Protein AF-A0A2E1W0D6-F1 (afdb_monomer_lite)

Foldseek 3Di:
DDDDDDDDDDDDDDQAQDDDDKAKDFPDWDQDPVRDIDTDIDIDDSHDNDDDDDDDDPVPDDDVPDPVD

Radius of gyration: 21.88 Å; chains: 1; bounding box: 60×51×40 Å

Sequence (69 aa):
MVFLLVPVGSSAQLTYSRGQSVSPAFEGWWQNDDGTYTLFFGYMNDNWDEEIDVPIGPENNIVPGGPDR

pLDDT: mean 83.63, std 12.32, range [48.72, 98.25]

Secondary structure (DSSP, 8-state):
--------PPPPPP-BSSSPPEEEEEEEEEE-TTS-EEEEEEEEE-BSS-------STTS---TTSTT-

Structure (mmCIF, N/CA/C/O backbone):
data_AF-A0A2E1W0D6-F1
#
_entry.id   AF-A0A2E1W0D6-F1
#
loop_
_atom_site.group_PDB
_atom_site.id
_atom_site.type_symbol
_atom_site.label_atom_id
_atom_site.label_alt_id
_atom_site.label_comp_id
_atom_site.label_asym_id
_atom_site.label_entity_id
_atom_site.label_seq_id
_atom_site.pdbx_PDB_ins_code
_atom_site.Cartn_x
_atom_site.Cartn_y
_atom_site.Cartn_z
_atom_site.occupancy
_atom_site.B_iso_or_equiv
_atom_site.auth_seq_id
_atom_site.auth_comp_id
_atom_site.auth_asym_id
_atom_site.auth_atom_id
_atom_site.pdbx_PDB_model_num
ATOM 1 N N . MET A 1 1 ? 39.665 36.726 -22.078 1.00 48.81 1 MET A N 1
ATOM 2 C CA . MET A 1 1 ? 39.376 35.541 -21.245 1.00 48.81 1 MET A CA 1
ATOM 3 C C . MET A 1 1 ? 37.906 35.216 -21.438 1.00 48.81 1 MET A C 1
ATOM 5 O O . MET A 1 1 ? 37.082 36.053 -21.105 1.00 48.81 1 MET A O 1
ATOM 9 N N . VAL A 1 2 ? 37.585 34.098 -22.087 1.00 48.72 2 VAL A N 1
ATOM 10 C CA . VAL A 1 2 ? 36.197 33.673 -22.337 1.00 48.72 2 VAL A CA 1
ATOM 11 C C . VAL A 1 2 ? 35.929 32.483 -21.427 1.00 48.72 2 VAL A C 1
ATOM 13 O O . VAL A 1 2 ? 36.663 31.501 -21.483 1.00 48.72 2 VAL A O 1
ATOM 16 N N . PHE A 1 3 ? 34.927 32.599 -20.559 1.00 55.78 3 PHE A N 1
ATOM 17 C CA . PHE A 1 3 ? 34.456 31.499 -19.724 1.00 55.78 3 PHE A CA 1
ATOM 18 C C . PHE A 1 3 ? 33.380 30.736 -20.502 1.00 55.78 3 PHE A C 1
ATOM 20 O O . PHE A 1 3 ? 32.351 31.306 -20.860 1.00 55.78 3 PHE A O 1
ATOM 27 N N . LEU A 1 4 ? 33.635 29.460 -20.789 1.00 60.19 4 LEU A N 1
ATOM 28 C CA . LEU A 1 4 ? 32.634 28.538 -21.320 1.00 60.19 4 LEU A CA 1
ATOM 29 C C . LEU A 1 4 ? 31.776 28.039 -20.154 1.00 60.19 4 LEU A C 1
ATOM 31 O O . LEU A 1 4 ? 32.278 27.386 -19.241 1.00 60.19 4 LEU A O 1
ATOM 35 N N . LEU A 1 5 ? 30.484 28.360 -20.185 1.00 66.12 5 LEU A N 1
ATOM 36 C CA . LEU A 1 5 ? 29.484 27.739 -19.322 1.00 66.12 5 LEU A CA 1
ATOM 37 C C . LEU A 1 5 ? 29.250 26.310 -19.818 1.00 66.12 5 LEU A C 1
ATOM 39 O O . LEU A 1 5 ? 28.704 26.110 -20.902 1.00 66.12 5 LEU A O 1
ATOM 43 N N . VAL A 1 6 ? 29.678 25.320 -19.036 1.00 67.94 6 VAL A N 1
ATOM 44 C CA . VAL A 1 6 ? 29.334 23.916 -19.277 1.00 67.94 6 VAL A CA 1
ATOM 45 C C . VAL A 1 6 ? 27.942 23.684 -18.684 1.00 67.94 6 VAL A C 1
ATOM 47 O O . VAL A 1 6 ? 27.771 23.902 -17.481 1.00 67.94 6 VAL A O 1
ATOM 50 N N . PRO A 1 7 ? 26.934 23.275 -19.472 1.00 68.25 7 PRO A N 1
ATOM 51 C CA . PRO A 1 7 ? 25.645 22.911 -18.910 1.00 68.25 7 PRO A CA 1
ATOM 52 C C . PRO A 1 7 ? 25.833 21.650 -18.065 1.00 68.25 7 PRO A C 1
ATOM 54 O O . PRO A 1 7 ? 26.241 20.603 -18.568 1.00 68.25 7 PRO A O 1
ATOM 57 N N . VAL A 1 8 ? 25.556 21.753 -16.768 1.00 68.31 8 VAL A N 1
ATOM 58 C CA . VAL A 1 8 ? 25.429 20.576 -15.910 1.00 68.31 8 VAL A CA 1
ATOM 59 C C . VAL A 1 8 ? 24.147 19.876 -16.351 1.00 68.31 8 VAL A C 1
ATOM 61 O O . VAL A 1 8 ? 23.061 20.443 -16.235 1.00 68.31 8 VAL A O 1
ATOM 64 N N . GLY A 1 9 ? 24.278 18.685 -16.935 1.00 65.50 9 GLY A N 1
ATOM 65 C CA . GLY A 1 9 ? 23.126 17.872 -17.309 1.00 65.50 9 GLY A CA 1
ATOM 66 C C . GLY A 1 9 ? 22.251 17.617 -16.084 1.00 65.50 9 GLY A C 1
ATOM 67 O O . GLY A 1 9 ? 22.757 17.271 -15.018 1.00 65.50 9 GLY A O 1
ATOM 68 N N . SER A 1 10 ? 20.942 17.816 -16.223 1.00 70.25 10 SER A N 1
ATOM 69 C CA . SER A 1 10 ? 19.985 17.422 -15.194 1.00 70.25 10 SER A CA 1
ATOM 70 C C . SER A 1 10 ? 19.983 15.894 -15.103 1.00 70.25 10 SER A C 1
ATOM 72 O O . SER A 1 10 ? 19.688 15.223 -16.091 1.00 70.25 10 SER A O 1
ATOM 74 N N . SER A 1 11 ? 20.342 15.335 -13.945 1.00 67.50 11 SER A N 1
ATOM 75 C CA . SER A 1 11 ? 20.081 13.920 -13.673 1.00 67.50 11 SER A CA 1
ATOM 76 C C . SER A 1 11 ? 18.576 13.733 -13.534 1.00 67.50 11 SER A C 1
ATOM 78 O O . SER A 1 11 ? 17.967 14.284 -12.617 1.00 67.50 11 SER A O 1
ATOM 80 N N . ALA A 1 12 ? 17.977 12.962 -14.439 1.00 65.50 12 ALA A N 1
ATOM 81 C CA . ALA A 1 12 ? 16.617 12.479 -14.257 1.00 65.50 12 ALA A CA 1
ATOM 82 C C . ALA A 1 12 ? 16.572 11.482 -13.087 1.00 65.50 12 ALA A C 1
ATOM 84 O O . ALA A 1 12 ? 17.543 10.764 -12.835 1.00 65.50 12 ALA A O 1
ATOM 85 N N . GLN A 1 13 ? 15.440 11.438 -12.382 1.00 66.62 13 GLN A N 1
ATOM 86 C CA . GLN A 1 13 ? 15.164 10.405 -11.387 1.00 66.62 13 GLN A CA 1
ATOM 87 C C . GLN A 1 13 ? 15.316 9.025 -12.047 1.00 66.62 13 GLN A C 1
ATOM 89 O O . GLN A 1 13 ? 14.760 8.794 -13.124 1.00 66.62 13 GLN A O 1
ATOM 94 N N . LEU A 1 14 ? 16.067 8.114 -11.417 1.00 68.25 14 LEU A N 1
ATOM 95 C CA . LEU A 1 14 ? 16.153 6.726 -11.874 1.00 68.25 14 LEU A CA 1
ATOM 96 C C . LEU A 1 14 ? 14.735 6.146 -11.922 1.00 68.25 14 LEU A C 1
ATOM 98 O O . LEU A 1 14 ? 14.064 6.076 -10.897 1.00 68.25 14 LEU A O 1
ATOM 102 N N . THR A 1 15 ? 14.283 5.777 -13.118 1.00 69.00 15 THR A N 1
ATOM 103 C CA . THR A 1 15 ? 13.036 5.038 -13.330 1.00 69.00 15 THR A CA 1
ATOM 104 C C . THR A 1 15 ? 13.426 3.634 -13.758 1.00 69.00 15 THR A C 1
ATOM 106 O O . THR A 1 15 ? 14.247 3.474 -14.665 1.00 69.00 15 THR A O 1
ATOM 109 N N . TYR A 1 16 ? 12.880 2.621 -13.095 1.00 82.38 16 TYR A N 1
ATOM 110 C CA . TYR A 1 16 ? 13.147 1.227 -13.418 1.00 82.38 16 TYR A CA 1
ATOM 111 C C . TYR A 1 16 ? 11.974 0.661 -14.213 1.00 82.38 16 TYR A C 1
ATOM 113 O O . TYR A 1 16 ? 10.817 0.811 -13.832 1.00 82.38 16 TYR A O 1
ATOM 121 N N . SER A 1 17 ? 12.264 -0.014 -15.324 1.00 85.25 17 SER A N 1
ATOM 122 C CA . SER A 1 17 ? 11.207 -0.689 -16.082 1.00 85.25 17 SER A CA 1
ATOM 123 C C . SER A 1 17 ? 10.641 -1.895 -15.330 1.00 85.25 17 SER A C 1
ATOM 125 O O . SER A 1 17 ? 9.436 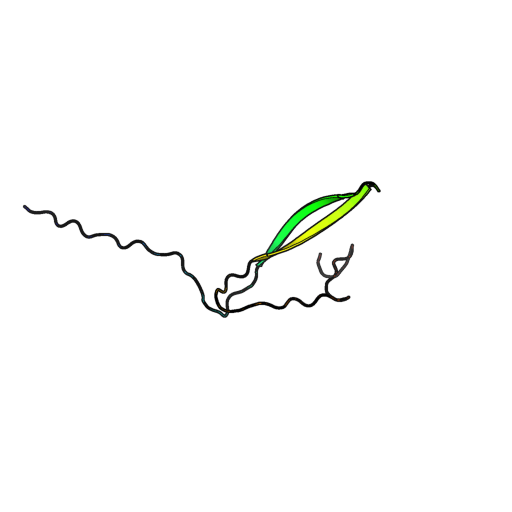-2.117 -15.386 1.00 85.25 17 SER A O 1
ATOM 127 N N . ARG A 1 18 ? 11.498 -2.692 -14.666 1.00 91.94 18 ARG A N 1
ATOM 128 C CA . ARG A 1 18 ? 11.156 -3.993 -14.056 1.00 91.94 18 ARG A CA 1
ATOM 129 C C . ARG A 1 18 ? 12.105 -4.383 -12.912 1.00 91.94 18 ARG A C 1
ATOM 131 O O . ARG A 1 18 ? 13.208 -3.835 -12.801 1.00 91.94 18 ARG A O 1
ATOM 138 N N . GLY A 1 19 ? 11.728 -5.416 -12.156 1.00 90.62 19 GLY A N 1
ATOM 139 C CA . GLY A 1 19 ? 12.594 -6.140 -11.218 1.00 90.62 19 GLY A CA 1
ATOM 140 C C . GLY A 1 19 ? 12.932 -5.404 -9.918 1.00 90.62 19 GLY A C 1
ATOM 141 O O . GLY A 1 19 ? 13.830 -5.838 -9.197 1.00 90.62 19 GLY A O 1
ATOM 142 N N . GLN A 1 20 ? 12.259 -4.292 -9.631 1.00 92.25 20 GLN A N 1
ATOM 143 C CA . GLN A 1 20 ? 12.329 -3.602 -8.347 1.00 92.25 20 GLN A CA 1
ATOM 144 C C . GLN A 1 20 ? 11.297 -4.146 -7.368 1.00 92.25 20 GLN A C 1
ATOM 146 O O . GLN A 1 20 ? 10.294 -4.750 -7.753 1.00 92.25 20 GLN A O 1
ATOM 151 N N . SER A 1 21 ? 11.551 -3.893 -6.088 1.00 91.12 21 SER A N 1
ATOM 152 C CA . SER A 1 21 ? 10.638 -4.230 -5.004 1.00 91.12 21 SER A CA 1
ATOM 153 C C . SER A 1 21 ? 9.321 -3.459 -5.095 1.00 91.12 21 SER A C 1
ATOM 155 O O . SER A 1 21 ? 9.258 -2.353 -5.628 1.00 91.12 21 SER A O 1
ATOM 157 N N . VAL A 1 22 ? 8.288 -4.026 -4.478 1.00 91.00 22 VAL A N 1
ATOM 158 C CA . VAL A 1 22 ? 7.100 -3.280 -4.057 1.00 91.00 22 VAL A CA 1
ATOM 159 C C . VAL A 1 22 ? 7.225 -2.916 -2.586 1.00 91.00 22 VAL A C 1
ATOM 161 O O . VAL A 1 22 ? 7.726 -3.708 -1.785 1.00 91.00 22 VAL A O 1
ATOM 164 N N . SER A 1 23 ? 6.765 -1.722 -2.231 1.00 92.06 23 SER A N 1
ATOM 165 C CA . SER A 1 23 ? 6.794 -1.240 -0.848 1.00 92.06 23 SER A CA 1
ATOM 166 C C . SER A 1 23 ? 5.372 -1.164 -0.294 1.00 92.06 23 SER A C 1
ATOM 168 O O . SER A 1 23 ? 4.547 -0.485 -0.903 1.00 92.06 23 SER A O 1
ATOM 170 N N . PRO A 1 24 ? 5.053 -1.821 0.836 1.00 90.50 24 PRO A N 1
ATOM 171 C CA . PRO A 1 24 ? 3.725 -1.723 1.433 1.00 90.50 24 PRO A CA 1
ATOM 172 C C . PRO A 1 24 ? 3.476 -0.310 1.971 1.00 90.50 24 PRO A C 1
ATOM 174 O O . PRO A 1 24 ? 4.384 0.336 2.500 1.00 90.50 24 PRO A O 1
ATOM 177 N N . ALA A 1 25 ? 2.234 0.154 1.870 1.00 91.81 25 ALA A N 1
ATOM 178 C CA . ALA A 1 25 ? 1.814 1.465 2.341 1.00 91.81 25 ALA A CA 1
ATOM 179 C C . ALA A 1 25 ? 0.587 1.346 3.247 1.00 91.81 25 ALA A C 1
ATOM 181 O O . ALA A 1 25 ? -0.409 0.717 2.894 1.00 91.81 25 ALA A O 1
ATOM 182 N N . PHE A 1 26 ? 0.654 1.988 4.414 1.00 92.06 26 PHE A N 1
ATOM 183 C CA . PHE A 1 26 ? -0.537 2.296 5.194 1.00 92.06 26 PHE A CA 1
ATOM 184 C C . PHE A 1 26 ? -1.066 3.653 4.740 1.00 92.06 26 PHE A C 1
ATOM 186 O O . PHE A 1 26 ? -0.386 4.668 4.891 1.00 92.06 26 PHE A O 1
ATOM 193 N N . GLU A 1 27 ? -2.270 3.662 4.183 1.00 95.50 27 GLU A N 1
ATOM 194 C CA . GLU A 1 27 ? -2.848 4.852 3.551 1.00 95.50 27 GLU A CA 1
ATOM 195 C C . GLU A 1 27 ? -3.820 5.594 4.472 1.00 95.50 27 GLU A C 1
ATOM 197 O O . GLU A 1 27 ? -4.257 6.704 4.172 1.00 95.50 27 GLU A O 1
ATOM 202 N N . GLY A 1 28 ? -4.116 5.011 5.633 1.00 96.56 28 GLY A N 1
ATOM 203 C CA . GLY A 1 28 ? -4.920 5.630 6.670 1.00 96.56 28 GLY A CA 1
ATOM 204 C C . GLY A 1 28 ? -6.042 4.730 7.153 1.00 96.56 28 GLY A C 1
ATOM 205 O O . GLY A 1 28 ? -6.064 3.517 6.937 1.00 96.56 28 GLY A O 1
ATOM 206 N N . TRP A 1 29 ? -6.981 5.347 7.857 1.00 96.69 29 TRP A N 1
ATOM 207 C CA . TRP A 1 29 ? -8.079 4.649 8.498 1.00 96.69 29 TRP A CA 1
ATOM 208 C C . TRP A 1 29 ? -9.348 5.490 8.491 1.00 96.69 29 TRP A C 1
ATOM 210 O O . TRP A 1 29 ? -9.307 6.718 8.425 1.00 96.69 29 TRP A O 1
ATOM 220 N N . TRP A 1 30 ? -10.479 4.803 8.593 1.00 97.75 30 TRP A N 1
ATOM 221 C CA . TRP A 1 30 ? -11.795 5.395 8.760 1.00 97.75 30 TRP A CA 1
ATOM 222 C C . TRP A 1 30 ? -12.467 4.790 9.985 1.00 97.75 30 TRP A C 1
ATOM 224 O O . TRP A 1 30 ? -12.469 3.570 10.135 1.00 97.75 30 TRP A O 1
ATOM 234 N N . GLN A 1 31 ? -13.023 5.621 10.865 1.00 97.62 31 GLN A N 1
ATOM 235 C CA . GLN A 1 31 ? -13.863 5.122 11.950 1.00 97.62 31 GLN A CA 1
ATOM 236 C C . GLN A 1 31 ? -15.282 4.919 11.426 1.00 97.62 31 GLN A C 1
ATOM 238 O O . GLN A 1 31 ? -15.878 5.831 10.855 1.00 97.6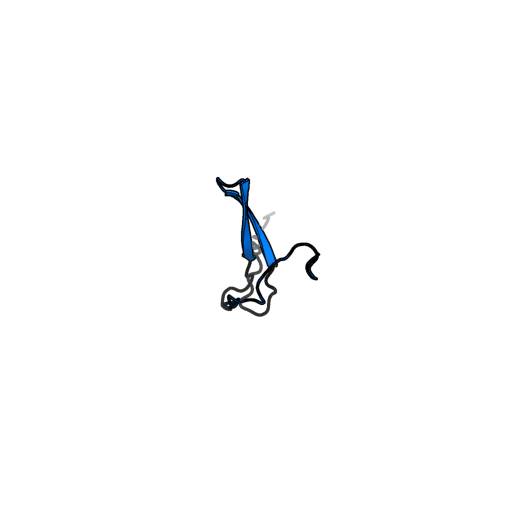2 31 GLN A O 1
ATOM 243 N N . ASN A 1 32 ? -15.804 3.717 11.616 1.00 98.00 32 ASN A N 1
ATOM 244 C CA . ASN A 1 32 ? -17.155 3.345 11.230 1.00 98.00 32 ASN A CA 1
ATOM 245 C C . ASN A 1 32 ? -18.157 3.763 12.322 1.00 98.00 32 ASN A C 1
ATOM 247 O O . ASN A 1 32 ? -17.790 3.939 13.487 1.00 98.00 32 ASN A O 1
ATOM 251 N N . ASP A 1 33 ? -19.436 3.876 11.960 1.00 98.25 33 ASP A N 1
ATOM 252 C CA . ASP A 1 33 ? -20.506 4.316 12.873 1.00 98.25 33 ASP A CA 1
ATOM 253 C C . ASP A 1 33 ? -20.696 3.388 14.088 1.00 98.25 33 ASP A C 1
ATOM 255 O O . ASP A 1 33 ? -21.161 3.815 15.14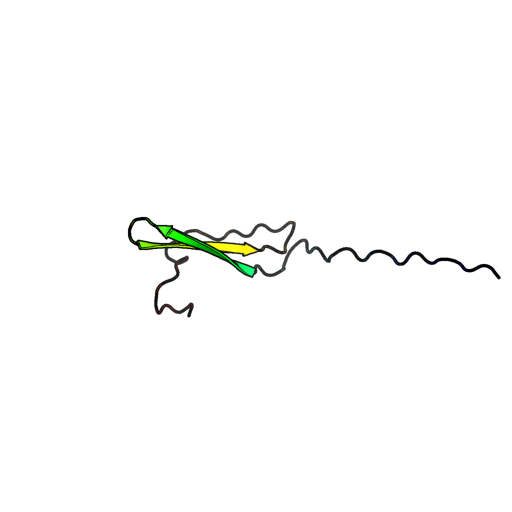4 1.00 98.25 33 ASP A O 1
ATOM 259 N N . ASP A 1 34 ? -20.313 2.116 13.958 1.00 97.56 34 ASP A N 1
ATOM 260 C CA . ASP A 1 34 ? -20.356 1.108 15.024 1.00 97.56 34 ASP A CA 1
ATOM 261 C C . ASP A 1 34 ? -19.139 1.157 15.972 1.00 97.56 34 ASP A C 1
ATOM 263 O O . ASP A 1 34 ? -19.021 0.339 16.886 1.00 97.56 34 ASP A O 1
ATOM 267 N N . GLY A 1 35 ? -18.234 2.119 15.771 1.00 95.94 35 GLY A N 1
ATOM 268 C CA . GLY A 1 35 ? -17.016 2.300 16.556 1.00 95.94 35 GLY A CA 1
ATOM 269 C C . GLY A 1 35 ? -15.841 1.419 16.123 1.00 95.94 35 GLY A C 1
ATOM 270 O O . GLY A 1 35 ? -14.769 1.525 16.725 1.00 95.94 35 GLY A O 1
ATOM 271 N N . THR A 1 36 ? -16.003 0.578 15.096 1.00 95.06 36 THR A N 1
ATOM 272 C CA . THR A 1 36 ? -14.895 -0.165 14.477 1.00 95.06 36 THR A CA 1
ATOM 273 C C . THR A 1 36 ? -14.073 0.729 13.542 1.00 95.06 36 THR A C 1
ATOM 275 O O . THR A 1 36 ? -14.429 1.879 13.281 1.00 95.06 36 THR A O 1
ATOM 278 N N . TYR A 1 37 ? -12.951 0.210 13.037 1.00 93.62 37 TYR A N 1
ATOM 279 C CA . TYR A 1 37 ? -12.082 0.925 12.105 1.00 93.62 37 TYR A CA 1
ATOM 280 C C . TYR A 1 37 ? -11.903 0.133 10.815 1.00 93.62 37 TYR A C 1
ATOM 282 O O . TYR A 1 37 ? -11.601 -1.059 10.846 1.00 93.62 37 TYR A O 1
ATOM 290 N N . THR A 1 38 ? -12.030 0.822 9.689 1.00 93.38 38 THR A N 1
ATOM 291 C CA . THR A 1 38 ? -11.590 0.347 8.378 1.00 93.38 38 THR A CA 1
ATOM 292 C C . THR A 1 38 ? -10.170 0.847 8.148 1.00 93.38 38 THR A C 1
ATOM 294 O O . THR A 1 38 ? -9.910 2.042 8.283 1.00 93.38 38 THR A O 1
ATOM 297 N N . LEU A 1 39 ? -9.245 -0.053 7.823 1.00 91.25 39 LEU A N 1
ATOM 298 C CA . LEU A 1 39 ? -7.849 0.277 7.534 1.00 91.25 39 LEU A CA 1
ATOM 299 C C . LEU A 1 39 ? -7.599 0.152 6.033 1.00 91.25 39 LEU A C 1
ATOM 301 O O . LEU A 1 39 ? -8.039 -0.819 5.419 1.00 91.25 39 LEU A O 1
ATOM 305 N N . PHE A 1 40 ? -6.876 1.110 5.460 1.00 92.06 40 PHE A N 1
ATOM 306 C CA . PHE A 1 40 ? -6.517 1.108 4.046 1.00 92.06 40 PHE A CA 1
ATOM 307 C C . PHE A 1 40 ? -5.039 0.767 3.893 1.00 92.06 40 PHE A C 1
ATOM 309 O O . PHE A 1 40 ? -4.167 1.444 4.448 1.00 92.06 40 PHE A O 1
ATOM 316 N N . PHE A 1 41 ? -4.777 -0.290 3.132 1.00 89.81 41 PHE A N 1
ATOM 317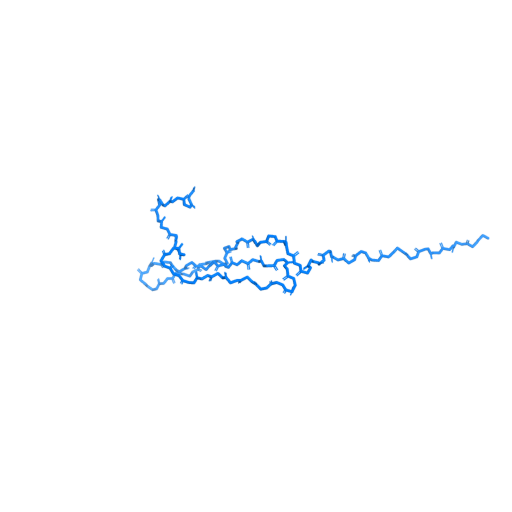 C CA . PHE A 1 41 ? -3.438 -0.722 2.772 1.00 89.81 41 PHE A CA 1
ATOM 318 C C . PHE A 1 41 ? -3.311 -0.742 1.257 1.00 89.81 41 PHE A C 1
ATOM 320 O O . PHE A 1 41 ? -4.194 -1.238 0.557 1.00 89.81 41 PHE A O 1
ATOM 327 N N . GLY A 1 42 ? -2.192 -0.218 0.784 1.00 90.12 42 GLY A N 1
ATOM 328 C CA . GLY A 1 42 ? -1.790 -0.247 -0.609 1.00 90.12 42 GLY A CA 1
ATOM 329 C C . GLY A 1 42 ? -0.338 -0.680 -0.732 1.00 90.12 42 GLY A C 1
ATOM 330 O O . GLY A 1 42 ? 0.293 -1.156 0.218 1.00 90.12 42 GLY A O 1
ATOM 331 N N . TYR A 1 43 ? 0.207 -0.495 -1.922 1.00 91.19 43 TYR A N 1
ATOM 332 C CA . TYR A 1 43 ? 1.623 -0.669 -2.182 1.00 91.19 43 TYR A CA 1
ATOM 333 C C . TYR A 1 43 ? 2.071 0.336 -3.235 1.00 91.19 43 TYR A C 1
ATOM 335 O O . TYR A 1 43 ? 1.307 0.718 -4.121 1.00 91.19 43 TYR A O 1
ATOM 343 N N . MET A 1 44 ? 3.331 0.741 -3.151 1.00 92.19 44 MET A N 1
ATOM 344 C CA . MET A 1 44 ? 3.995 1.464 -4.222 1.00 92.19 44 MET A CA 1
ATOM 345 C C . MET A 1 44 ? 4.727 0.464 -5.109 1.00 92.19 44 MET A C 1
ATOM 347 O O . MET A 1 44 ? 5.499 -0.362 -4.612 1.00 92.19 44 MET A O 1
ATOM 351 N N . ASN A 1 45 ? 4.475 0.544 -6.412 1.00 92.75 45 ASN A N 1
ATOM 352 C CA . ASN A 1 45 ? 5.208 -0.204 -7.420 1.00 92.75 45 ASN A CA 1
ATOM 353 C C . ASN A 1 45 ? 6.228 0.719 -8.091 1.00 92.75 45 ASN A C 1
ATOM 355 O O . ASN A 1 45 ? 5.851 1.661 -8.785 1.00 92.75 45 ASN A O 1
ATOM 359 N N . ASP A 1 46 ? 7.513 0.428 -7.893 1.00 91.06 46 ASP A N 1
ATOM 360 C CA . ASP A 1 46 ? 8.612 1.203 -8.480 1.00 91.06 46 ASP A CA 1
ATOM 361 C C . ASP A 1 46 ? 8.922 0.794 -9.933 1.00 91.06 46 ASP A C 1
ATOM 363 O O . ASP A 1 46 ? 9.840 1.335 -10.557 1.00 91.06 46 ASP A O 1
ATOM 367 N N . ASN A 1 47 ? 8.166 -0.164 -10.480 1.00 91.69 47 ASN A N 1
ATOM 368 C CA . ASN A 1 47 ? 8.332 -0.677 -11.832 1.00 91.69 47 ASN A CA 1
ATOM 369 C C . ASN A 1 47 ? 7.338 -0.040 -12.806 1.00 91.69 47 ASN A C 1
ATOM 371 O O . ASN A 1 47 ? 6.131 -0.056 -12.580 1.00 91.69 47 ASN A O 1
ATOM 375 N N . TRP A 1 48 ? 7.844 0.463 -13.932 1.00 89.31 48 TRP A N 1
ATOM 376 C CA . TRP A 1 48 ? 7.020 1.120 -14.949 1.00 89.31 48 TRP A CA 1
ATOM 377 C C . TRP A 1 48 ? 6.259 0.147 -15.866 1.00 89.31 48 TRP A C 1
ATOM 379 O O . TRP A 1 48 ? 5.099 0.384 -16.190 1.00 89.31 48 TRP A O 1
ATOM 389 N N . ASP A 1 49 ? 6.902 -0.952 -16.276 1.00 92.12 49 ASP A N 1
ATOM 390 C CA . ASP A 1 49 ? 6.361 -1.912 -17.255 1.00 92.12 49 ASP A CA 1
ATOM 391 C C . ASP A 1 49 ? 5.895 -3.233 -16.610 1.00 92.12 49 ASP A C 1
ATOM 393 O O . ASP A 1 49 ? 5.443 -4.155 -17.298 1.00 92.12 49 ASP A O 1
ATOM 397 N N . GLU A 1 50 ? 6.087 -3.394 -15.302 1.00 91.19 50 GLU A N 1
ATOM 398 C CA . GLU A 1 50 ? 5.734 -4.604 -14.560 1.00 91.19 50 GLU A CA 1
ATOM 399 C C . GLU A 1 50 ? 4.530 -4.342 -13.668 1.00 91.19 50 GLU A C 1
ATOM 401 O O . GLU A 1 50 ? 4.607 -3.578 -12.712 1.00 91.19 50 GLU A O 1
ATOM 406 N N . GLU A 1 51 ? 3.420 -4.999 -13.986 1.00 89.56 51 GLU A N 1
ATOM 407 C CA . GLU A 1 51 ? 2.230 -5.022 -13.148 1.00 89.56 51 GLU A CA 1
ATOM 408 C C . GLU A 1 51 ? 2.374 -6.106 -12.076 1.00 89.56 51 GLU A C 1
ATOM 410 O O . GLU A 1 51 ? 2.849 -7.210 -12.353 1.00 89.56 51 GLU A O 1
ATOM 415 N N . ILE A 1 52 ? 1.967 -5.782 -10.851 1.00 87.75 52 ILE A N 1
ATOM 416 C CA . ILE A 1 52 ? 2.011 -6.696 -9.714 1.00 87.75 52 ILE A CA 1
ATOM 417 C C . ILE A 1 52 ? 0.582 -7.097 -9.379 1.00 87.75 52 ILE A C 1
ATOM 419 O O . ILE A 1 52 ? -0.235 -6.257 -9.007 1.00 87.75 52 ILE A O 1
ATOM 423 N N . ASP A 1 53 ? 0.297 -8.390 -9.498 1.00 88.00 53 ASP A N 1
ATOM 424 C CA . ASP A 1 53 ? -0.984 -8.952 -9.091 1.00 88.00 53 ASP A CA 1
ATOM 425 C C . ASP A 1 53 ? -0.901 -9.415 -7.634 1.00 88.00 53 ASP A C 1
ATOM 427 O O . ASP A 1 53 ? -0.113 -10.299 -7.286 1.00 88.00 53 ASP A O 1
ATOM 431 N N . VAL A 1 54 ? -1.705 -8.791 -6.774 1.00 84.81 54 VAL A N 1
ATOM 432 C CA . VAL A 1 54 ? -1.844 -9.181 -5.369 1.00 84.81 54 VAL A CA 1
ATOM 433 C C . VAL A 1 54 ? -3.213 -9.839 -5.214 1.00 84.81 54 VAL A C 1
ATOM 435 O O . VAL A 1 54 ? -4.224 -9.132 -5.163 1.00 84.81 54 VAL A O 1
ATOM 438 N N . PRO A 1 55 ? -3.281 -11.181 -5.143 1.00 85.94 55 PRO A N 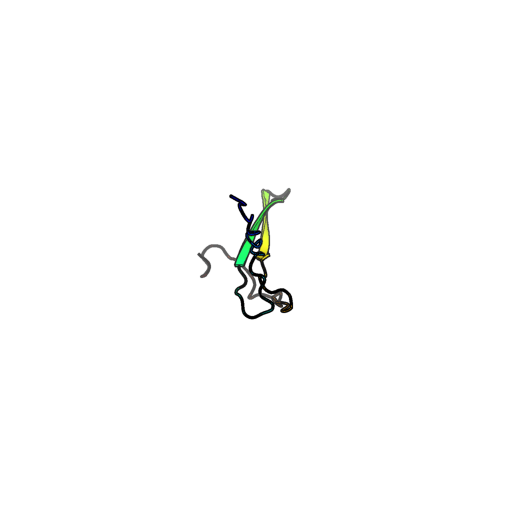1
ATOM 439 C CA . PRO A 1 55 ? -4.555 -11.873 -5.112 1.00 85.94 55 PRO A CA 1
ATOM 440 C C . PRO A 1 55 ? -5.332 -11.541 -3.835 1.00 85.94 55 PRO A C 1
ATOM 442 O O . PRO A 1 55 ? -4.800 -11.515 -2.722 1.00 85.94 55 PRO A O 1
ATOM 445 N N . ILE A 1 56 ? -6.634 -11.324 -3.999 1.00 83.88 56 ILE A N 1
ATOM 446 C CA . ILE A 1 56 ? -7.567 -11.203 -2.880 1.00 83.88 56 ILE A CA 1
ATOM 447 C C . ILE A 1 56 ? -7.889 -12.618 -2.393 1.00 83.88 56 ILE A C 1
ATOM 449 O O . ILE A 1 56 ? -8.241 -13.489 -3.190 1.00 83.88 56 ILE A O 1
ATOM 453 N N . GLY A 1 57 ? -7.801 -12.860 -1.087 1.00 85.88 57 GLY A N 1
ATOM 454 C CA . GLY A 1 57 ? -8.124 -14.169 -0.535 1.00 85.88 57 GLY A CA 1
ATOM 455 C C . GLY A 1 57 ? -7.940 -14.268 0.977 1.00 85.88 57 GLY A C 1
ATOM 456 O O . GLY A 1 57 ? -7.526 -13.298 1.607 1.00 85.88 57 GLY A O 1
ATOM 457 N N . PRO A 1 58 ? -8.234 -15.444 1.561 1.00 85.88 58 PRO A N 1
ATOM 458 C CA . PRO A 1 58 ? -8.113 -15.687 3.001 1.00 85.88 58 PRO A CA 1
ATOM 459 C C . PRO A 1 58 ? -6.705 -15.463 3.552 1.00 85.88 58 PRO A C 1
ATOM 461 O O . PRO A 1 58 ? -6.570 -15.127 4.720 1.00 85.88 58 PRO A O 1
ATOM 464 N N . GLU A 1 59 ? -5.692 -15.632 2.702 1.00 83.75 59 GLU A N 1
ATOM 465 C CA . GLU A 1 59 ? -4.275 -15.439 3.030 1.00 83.75 59 GLU A CA 1
ATOM 466 C C . GLU A 1 59 ? -3.855 -13.954 3.009 1.00 83.75 59 GLU A C 1
ATOM 468 O O . GLU A 1 59 ? -2.735 -13.621 3.380 1.00 83.75 59 GLU A O 1
ATOM 473 N N . ASN A 1 60 ? -4.731 -13.057 2.538 1.00 83.75 60 ASN A N 1
ATOM 474 C CA . ASN A 1 60 ? -4.514 -11.611 2.510 1.00 83.75 60 ASN A CA 1
ATOM 475 C C . ASN A 1 60 ? -5.312 -10.952 3.644 1.00 83.75 60 ASN A C 1
ATOM 477 O O . ASN A 1 60 ? -6.288 -10.231 3.421 1.00 83.75 60 ASN A O 1
ATOM 481 N N . ASN A 1 61 ? -4.944 -11.277 4.881 1.00 81.62 61 ASN A N 1
ATOM 482 C CA . ASN A 1 61 ? -5.573 -10.752 6.083 1.00 81.62 61 ASN A CA 1
ATOM 483 C C . ASN A 1 61 ? -4.532 -10.387 7.146 1.00 81.62 61 ASN A C 1
ATOM 485 O O . ASN A 1 61 ? -3.492 -11.018 7.270 1.00 81.62 61 ASN A O 1
ATOM 489 N N . ILE A 1 62 ? -4.852 -9.379 7.956 1.00 79.38 62 ILE A N 1
ATOM 490 C CA . ILE A 1 62 ? -4.085 -9.033 9.155 1.00 79.38 62 ILE A CA 1
ATOM 491 C C . ILE A 1 62 ? -4.982 -9.306 10.354 1.00 79.38 62 ILE A C 1
ATOM 493 O O . ILE A 1 62 ? -6.117 -8.824 10.413 1.00 79.38 62 ILE A O 1
ATOM 497 N N . VAL A 1 63 ? -4.481 -10.082 11.316 1.00 82.25 63 VAL A N 1
ATOM 498 C CA . VAL A 1 63 ? -5.228 -10.444 12.526 1.00 82.25 63 VAL A CA 1
ATOM 499 C C . VAL A 1 63 ? -4.467 -10.048 13.791 1.00 82.25 63 VAL A C 1
ATOM 501 O O . VAL A 1 63 ? -3.238 -10.162 13.841 1.00 82.25 63 VAL A O 1
ATOM 504 N N . PRO A 1 64 ? -5.166 -9.617 14.858 1.00 81.56 64 PRO A N 1
ATOM 505 C CA . PRO A 1 64 ? -4.521 -9.345 16.136 1.00 81.56 64 PRO A CA 1
ATOM 506 C C . PRO A 1 64 ? -3.732 -10.562 16.643 1.00 81.56 64 PRO A C 1
ATOM 508 O O . PR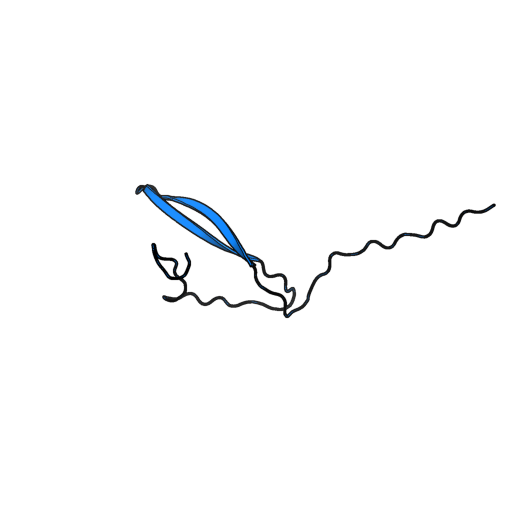O A 1 64 ? -4.285 -11.648 16.805 1.00 81.56 64 PRO A O 1
ATOM 511 N N . GLY A 1 65 ? -2.435 -10.381 16.910 1.00 84.12 65 GLY A N 1
ATOM 512 C CA . GLY A 1 65 ? -1.559 -11.456 17.391 1.00 84.12 65 GLY A CA 1
ATOM 513 C C . GLY A 1 65 ? -1.082 -12.445 16.318 1.00 84.12 65 GLY A C 1
ATOM 514 O O . GLY A 1 65 ? -0.500 -13.469 16.682 1.00 84.12 65 GLY A O 1
ATOM 515 N N . GLY A 1 66 ? -1.310 -12.148 15.034 1.00 84.62 66 GLY A N 1
ATOM 516 C CA . GLY A 1 66 ? -0.833 -12.932 13.892 1.00 84.62 66 GLY A CA 1
ATOM 517 C C . GLY A 1 66 ? 0.694 -12.941 13.731 1.00 84.62 66 GLY A C 1
ATOM 518 O O . GLY A 1 66 ? 1.410 -12.398 14.572 1.00 84.62 66 GLY A O 1
ATOM 519 N N . PRO A 1 67 ? 1.232 -13.595 12.694 1.00 81.12 67 PRO A N 1
ATOM 520 C CA . PRO A 1 67 ? 2.668 -13.584 12.398 1.00 81.12 67 PRO A CA 1
ATOM 521 C C . PRO A 1 67 ? 3.184 -12.208 11.940 1.00 81.12 67 PRO A C 1
ATOM 523 O O . PRO A 1 67 ? 4.383 -11.966 12.010 1.00 81.12 67 PRO A O 1
ATOM 526 N N . ASP A 1 68 ? 2.289 -11.309 11.533 1.00 75.19 68 ASP A N 1
ATOM 527 C CA . ASP A 1 68 ? 2.576 -10.021 10.879 1.00 75.19 68 ASP A CA 1
ATOM 528 C C . ASP A 1 68 ? 2.880 -8.877 11.870 1.00 75.19 68 ASP A C 1
ATOM 530 O O . ASP A 1 68 ? 2.705 -7.700 11.552 1.00 75.19 68 ASP A O 1
ATOM 534 N N . ARG A 1 69 ? 3.274 -9.224 13.100 1.00 62.91 69 ARG A N 1
ATOM 535 C CA . ARG A 1 69 ? 3.462 -8.313 14.241 1.00 62.91 69 ARG A CA 1
ATOM 536 C C . ARG A 1 69 ? 4.924 -8.032 14.561 1.00 62.91 69 ARG A C 1
ATOM 538 O O . ARG A 1 69 ? 5.757 -8.945 14.372 1.00 62.91 69 ARG A O 1
#